Protein AF-A0A0F6W4A5-F1 (afdb_monomer)

Mean predicted aligned error: 11.89 Å

Organism: NCBI:txid927083

Secondary structure (DSSP, 8-state):
--------------------HHHHHHHHHHHHHHHHHHHHHHHHHHH--SHHHHHHHHHHHHHHHHHHHHHHHHHT-HHHHHHHHHHHHHHHHHTTSPP-PPPP-

Radius of gyration: 24.61 Å; Cα contacts (8 Å, |Δi|>4): 75; chains: 1; bounding box: 34×20×104 Å

Nearest PDB structures (foldseek):
  8xyv-assembly1_A  TM=6.097E-01  e=1.160E+00  synthetic construct
  3agt-assembly1_A  TM=4.905E-01  e=4.460E+00  Nitratidesulfovibrio vulgaris
  2luh-assembly1_A  TM=6.678E-01  e=9.548E+00  Saccharomyces cerevisiae S288C

Solvent-accessible surface area (backbone atoms only — not comparable to full-atom values): 6152 Å² total; per-residue (Å²): 139,84,88,85,81,83,88,83,81,82,89,80,80,86,77,90,67,84,76,68,62,66,64,53,52,54,49,51,51,52,42,52,52,26,52,49,47,28,51,50,22,48,52,50,24,75,69,41,86,51,55,69,57,26,49,54,22,38,50,47,24,38,53,28,29,53,54,31,39,49,53,15,60,75,65,69,37,69,67,42,42,56,50,25,56,55,38,48,52,52,33,52,57,50,73,69,50,81,73,77,73,76,75,86,128

Structure (mmCIF, N/CA/C/O backbone):
data_AF-A0A0F6W4A5-F1
#
_entry.id   AF-A0A0F6W4A5-F1
#
loop_
_atom_site.group_PDB
_atom_site.id
_atom_site.type_symbol
_atom_site.label_atom_id
_atom_site.label_alt_id
_atom_site.label_comp_id
_atom_site.label_asym_id
_atom_site.label_entity_id
_atom_site.label_seq_id
_atom_site.pdbx_PDB_ins_code
_atom_site.Cartn_x
_atom_site.Cartn_y
_atom_site.Cartn_z
_atom_site.occupancy
_atom_site.B_iso_or_equiv
_atom_site.auth_seq_id
_atom_site.auth_comp_id
_atom_site.auth_asym_id
_atom_site.auth_atom_id
_atom_site.pdbx_PDB_model_num
ATOM 1 N N . MET A 1 1 ? -6.688 0.341 70.791 1.00 38.00 1 MET A N 1
ATOM 2 C CA . MET A 1 1 ? -7.041 1.760 70.593 1.00 38.00 1 MET A CA 1
ATOM 3 C C . MET A 1 1 ? -6.661 2.131 69.164 1.00 38.00 1 MET A C 1
ATOM 5 O O . MET A 1 1 ? -5.639 2.752 68.933 1.00 38.00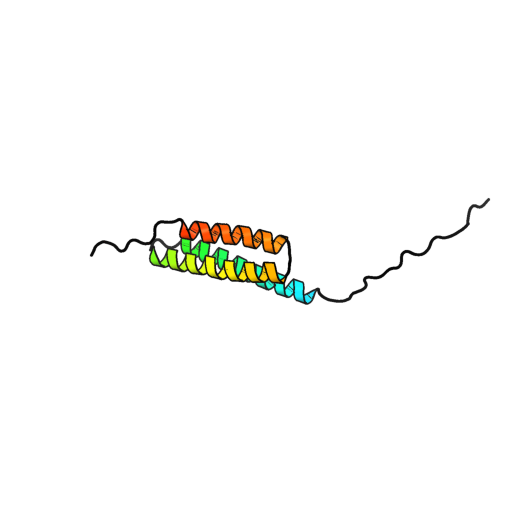 1 MET A O 1
ATOM 9 N N . ASP A 1 2 ? -7.223 1.457 68.166 1.00 39.31 2 ASP A N 1
ATOM 10 C CA . ASP A 1 2 ? -8.566 1.669 67.598 1.00 39.31 2 ASP A CA 1
ATOM 11 C C . ASP A 1 2 ? -8.639 2.949 66.764 1.00 39.31 2 ASP A C 1
ATOM 13 O O . ASP A 1 2 ? -8.821 4.051 67.267 1.00 39.31 2 ASP A O 1
ATOM 17 N N . SER A 1 3 ? -8.518 2.770 65.452 1.00 42.12 3 SER A N 1
ATOM 18 C CA . SER A 1 3 ? -9.068 3.676 64.446 1.00 42.12 3 SER A CA 1
ATOM 19 C C . SER A 1 3 ? -9.522 2.829 63.261 1.00 42.12 3 SER A C 1
ATOM 21 O O . SER A 1 3 ? -8.851 2.705 62.243 1.00 42.12 3 SER A O 1
ATOM 23 N N . ARG A 1 4 ? -10.662 2.162 63.451 1.00 58.38 4 ARG A N 1
ATOM 24 C CA . ARG A 1 4 ? -11.530 1.680 62.376 1.00 58.38 4 ARG A CA 1
ATOM 25 C C . ARG A 1 4 ? -12.674 2.674 62.273 1.00 58.38 4 ARG A C 1
ATOM 27 O O . ARG A 1 4 ? -13.459 2.685 63.206 1.00 58.38 4 ARG A O 1
ATOM 34 N N . VAL A 1 5 ? -12.805 3.430 61.183 1.00 46.28 5 VAL A N 1
ATOM 35 C CA . VAL A 1 5 ? -14.095 3.978 60.717 1.00 46.28 5 VAL A CA 1
ATOM 36 C C . VAL A 1 5 ? -13.993 4.322 59.221 1.00 46.28 5 VAL A C 1
ATOM 38 O O . VAL A 1 5 ? -13.225 5.191 58.833 1.00 46.28 5 VAL A O 1
ATOM 41 N N . LEU A 1 6 ? -14.818 3.601 58.452 1.00 44.62 6 LEU A N 1
ATOM 42 C CA . LEU A 1 6 ? -15.552 3.946 57.223 1.00 44.62 6 LEU A CA 1
ATOM 43 C C . LEU A 1 6 ? -14.784 4.466 55.991 1.00 44.62 6 LEU A C 1
ATOM 45 O O . LEU A 1 6 ? -14.244 5.560 55.974 1.00 44.62 6 LEU A O 1
ATOM 49 N N . THR A 1 7 ? -14.716 3.673 54.920 1.00 50.41 7 THR A N 1
ATOM 50 C CA . THR A 1 7 ? -15.749 3.566 53.859 1.00 50.41 7 THR A CA 1
ATOM 51 C C . THR A 1 7 ? -15.717 4.741 52.886 1.00 50.41 7 THR A C 1
ATOM 53 O O . THR A 1 7 ? -16.291 5.791 53.145 1.00 50.41 7 THR A O 1
ATOM 56 N N . LEU A 1 8 ? -15.184 4.476 51.693 1.00 49.12 8 LEU A N 1
ATOM 57 C CA . LEU A 1 8 ? -15.792 4.938 50.448 1.00 49.12 8 LEU A CA 1
ATOM 58 C C . LEU A 1 8 ? -15.597 3.852 49.386 1.00 49.12 8 LEU A C 1
ATOM 60 O O . LEU A 1 8 ? -14.623 3.806 48.643 1.00 49.12 8 LEU A O 1
ATOM 64 N N . CYS A 1 9 ? -16.554 2.922 49.396 1.00 43.78 9 CYS A N 1
ATOM 65 C CA . CYS A 1 9 ? -16.995 2.233 48.193 1.00 43.78 9 CYS A CA 1
ATOM 66 C C . CYS A 1 9 ? -17.487 3.261 47.159 1.00 43.78 9 CYS A C 1
ATOM 68 O O . CYS A 1 9 ? -17.952 4.333 47.536 1.00 43.78 9 CYS A O 1
ATOM 70 N N . PHE A 1 10 ? -17.500 2.830 45.896 1.00 44.31 10 PHE A N 1
ATOM 71 C CA . PHE A 1 10 ? -18.097 3.472 44.718 1.00 44.31 10 PHE A CA 1
ATOM 72 C C . PHE A 1 10 ? -17.260 4.5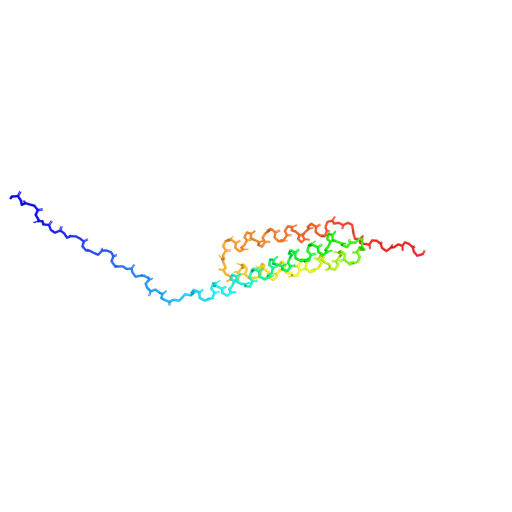33 43.991 1.00 44.31 10 PHE A C 1
ATOM 74 O O . PHE A 1 10 ? -17.483 5.728 44.119 1.00 44.31 10 PHE A O 1
ATOM 81 N N . VAL A 1 11 ? -16.458 4.050 43.038 1.00 51.47 11 VAL A N 1
ATOM 82 C CA . VAL A 1 11 ? -16.787 4.312 41.626 1.00 51.47 11 VAL A CA 1
ATOM 83 C C . VAL A 1 11 ? -16.866 2.966 40.901 1.00 51.47 11 VAL A C 1
ATOM 85 O O . VAL A 1 11 ? -15.911 2.484 40.304 1.00 51.47 11 VAL A O 1
ATOM 88 N N . VAL A 1 12 ? -18.028 2.323 41.018 1.00 54.19 12 VAL A N 1
ATOM 89 C CA . VAL A 1 12 ? -18.549 1.455 39.959 1.00 54.19 12 VAL A CA 1
ATOM 90 C C . VAL A 1 12 ? -19.227 2.395 38.976 1.00 54.19 12 VAL A C 1
ATOM 92 O O . VAL A 1 12 ? -20.173 3.060 39.379 1.00 54.19 12 VAL A O 1
ATOM 95 N N . LEU A 1 13 ? -18.735 2.449 37.740 1.00 48.34 13 LEU A N 1
ATOM 96 C CA . LEU A 1 13 ? -19.459 2.800 36.511 1.00 48.34 13 LEU A CA 1
ATOM 97 C C . LEU A 1 13 ? -18.569 2.293 35.360 1.00 48.34 13 LEU A C 1
ATOM 99 O O . LEU A 1 13 ? -17.583 2.912 34.989 1.00 48.34 13 LEU A O 1
ATOM 103 N N . CYS A 1 14 ? -18.702 1.011 35.029 1.00 50.75 14 CYS A N 1
ATOM 104 C CA . CYS A 1 14 ? -19.482 0.565 33.871 1.00 50.75 14 CYS A CA 1
ATOM 105 C C . CYS A 1 14 ? -18.764 0.798 32.536 1.00 50.75 14 CYS A C 1
ATOM 107 O O . CYS A 1 14 ? -19.038 1.764 31.838 1.00 50.75 14 CYS A O 1
ATOM 109 N N . ALA A 1 15 ? -17.937 -0.177 32.153 1.00 49.00 15 ALA A N 1
ATOM 110 C CA . ALA A 1 15 ? -17.828 -0.612 30.762 1.00 49.00 15 ALA A CA 1
ATOM 111 C C . ALA A 1 15 ? -17.386 -2.087 30.704 1.00 49.00 15 ALA A C 1
ATOM 113 O O . ALA A 1 15 ? -16.401 -2.442 30.068 1.00 49.00 15 ALA A O 1
ATOM 114 N N . CYS A 1 16 ? -18.145 -2.979 31.350 1.00 55.00 16 CYS A N 1
ATOM 115 C CA . CYS A 1 16 ? -18.261 -4.350 30.850 1.00 55.00 16 CYS A CA 1
ATOM 116 C C . CYS A 1 16 ? -19.137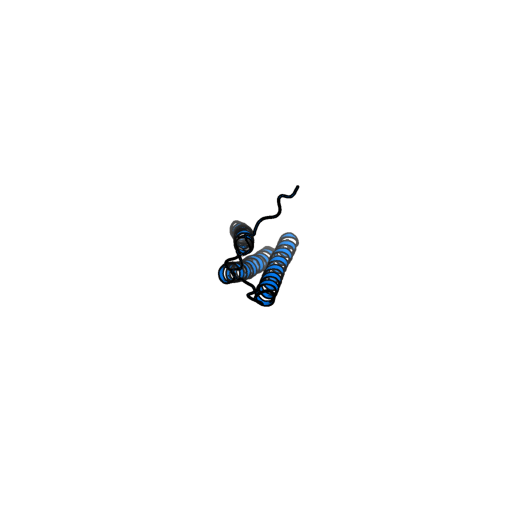 -4.310 29.587 1.00 55.00 16 CYS A C 1
ATOM 118 O O . CYS A 1 16 ? -20.288 -4.733 29.607 1.00 55.00 16 CYS A O 1
ATOM 120 N N . GLY A 1 17 ? -18.609 -3.722 28.513 1.00 50.22 17 GLY A N 1
ATOM 121 C CA . GLY A 1 17 ? -19.118 -3.882 27.157 1.00 50.22 17 GLY A CA 1
ATOM 122 C C . GLY A 1 17 ? -18.354 -5.034 26.524 1.00 50.22 17 GLY A C 1
ATOM 123 O O . GLY A 1 17 ? -17.302 -4.830 25.929 1.00 50.22 17 GLY A O 1
ATOM 124 N N . GLY A 1 18 ? -18.819 -6.261 26.754 1.00 54.38 18 GLY A N 1
ATOM 125 C CA . GLY A 1 18 ? -18.293 -7.425 26.054 1.00 54.38 18 GLY A CA 1
ATOM 126 C C . GLY A 1 18 ? -18.533 -7.288 24.548 1.00 54.38 18 GLY A C 1
ATOM 127 O O . GLY A 1 18 ? -19.675 -7.101 24.143 1.00 54.38 18 GLY A O 1
ATOM 128 N N . ALA A 1 19 ? -17.437 -7.446 23.792 1.00 58.00 19 ALA A N 1
ATOM 129 C CA . ALA A 1 19 ? -17.248 -7.418 22.331 1.00 58.00 19 ALA A CA 1
ATOM 130 C C . ALA A 1 19 ? -17.218 -6.020 21.666 1.00 58.00 19 ALA A C 1
ATOM 132 O O . ALA A 1 19 ? -18.228 -5.320 21.641 1.00 58.00 19 ALA A O 1
ATOM 133 N N . PRO A 1 20 ? -16.027 -5.633 21.143 1.00 51.41 20 PRO A N 1
ATOM 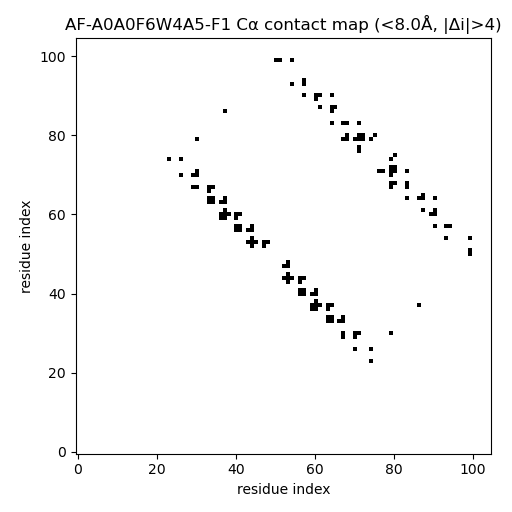134 C CA . PRO A 1 20 ? -15.774 -5.783 19.700 1.00 51.41 20 PRO A CA 1
ATOM 135 C C . PRO A 1 20 ? -14.369 -6.342 19.362 1.00 51.41 20 PRO A C 1
ATOM 137 O O . PRO A 1 20 ? -13.729 -5.893 18.418 1.00 51.41 20 PRO A O 1
ATOM 140 N N . HIS A 1 21 ? -13.831 -7.293 20.140 1.00 54.38 21 HIS A N 1
ATOM 141 C CA . HIS A 1 21 ? -12.448 -7.758 19.911 1.00 54.38 21 HIS A CA 1
ATOM 142 C C . HIS A 1 21 ? -12.262 -8.415 18.530 1.00 54.38 21 HIS A C 1
ATOM 144 O O . HIS A 1 21 ? -11.305 -8.106 17.836 1.00 54.38 21 HIS A O 1
ATOM 150 N N . ARG A 1 22 ? -13.238 -9.222 18.081 1.00 58.91 22 ARG A N 1
ATOM 151 C CA . ARG A 1 22 ? -13.172 -9.902 16.776 1.00 58.91 22 ARG A CA 1
ATOM 152 C C . ARG A 1 22 ? -13.099 -8.950 15.584 1.00 58.91 22 ARG A C 1
ATOM 154 O O . ARG A 1 22 ? -12.342 -9.221 14.667 1.00 58.91 22 ARG A O 1
ATOM 161 N N . ASP A 1 23 ? -13.854 -7.854 15.601 1.00 61.31 23 ASP A N 1
ATOM 162 C CA . ASP A 1 23 ? -13.917 -6.945 14.449 1.00 61.31 23 ASP A CA 1
ATOM 163 C C . ASP A 1 23 ? -12.606 -6.155 14.285 1.00 61.31 23 ASP A C 1
ATOM 165 O O . ASP A 1 23 ? -12.158 -5.891 13.166 1.00 61.31 23 ASP A O 1
ATOM 169 N N . LEU A 1 24 ? -11.947 -5.829 15.404 1.00 66.44 24 LEU A N 1
ATOM 170 C CA . LEU A 1 24 ? -10.615 -5.224 15.401 1.00 66.44 24 LEU A CA 1
ATOM 171 C C . LEU A 1 24 ? -9.535 -6.237 14.996 1.00 66.44 24 LEU A C 1
ATOM 173 O O . LEU A 1 24 ? -8.653 -5.886 14.216 1.00 66.44 24 LEU A O 1
ATOM 177 N N . ASP A 1 25 ? -9.634 -7.489 15.455 1.00 77.50 25 ASP A N 1
ATOM 178 C CA . ASP A 1 25 ? -8.722 -8.572 15.063 1.00 77.50 25 ASP A CA 1
ATOM 179 C C . ASP A 1 25 ? -8.817 -8.866 13.553 1.00 77.50 25 ASP A C 1
ATOM 181 O O . ASP A 1 25 ? -7.795 -8.993 12.872 1.00 77.50 25 ASP A O 1
ATOM 185 N N . ASP A 1 26 ? -10.037 -8.902 13.008 1.00 87.94 26 ASP A N 1
ATOM 186 C CA . ASP A 1 26 ? -10.296 -9.111 11.581 1.00 87.94 26 ASP A CA 1
ATOM 187 C C . ASP A 1 26 ? -9.781 -7.922 10.747 1.00 87.94 26 ASP A C 1
ATOM 189 O O . ASP A 1 26 ? -9.186 -8.111 9.682 1.00 87.94 26 ASP A O 1
ATOM 193 N N . THR A 1 27 ? -9.941 -6.688 11.236 1.00 89.25 27 THR A N 1
ATOM 194 C CA . THR A 1 27 ? -9.425 -5.491 10.551 1.00 89.25 27 THR A CA 1
ATOM 195 C C . THR A 1 27 ? -7.903 -5.430 10.575 1.00 89.25 27 THR A C 1
ATOM 197 O O . THR A 1 27 ? -7.282 -5.167 9.544 1.00 89.25 27 THR A O 1
ATOM 200 N N . PHE A 1 28 ? -7.284 -5.745 11.713 1.00 90.94 28 PHE A N 1
ATOM 201 C CA . PHE A 1 28 ? -5.833 -5.847 11.823 1.00 90.94 28 PHE A CA 1
ATOM 202 C C . PHE A 1 28 ? -5.283 -6.903 10.860 1.00 90.94 28 PHE A C 1
ATOM 204 O O . PHE A 1 28 ? -4.345 -6.627 10.115 1.00 90.94 28 PHE A O 1
ATOM 211 N N . ALA A 1 29 ? -5.901 -8.086 10.800 1.00 94.44 29 ALA A N 1
ATOM 212 C CA . ALA A 1 29 ? -5.504 -9.131 9.861 1.00 94.44 29 ALA A CA 1
ATOM 213 C C . ALA A 1 29 ? -5.593 -8.660 8.399 1.00 94.44 29 ALA A C 1
ATOM 215 O O . ALA A 1 29 ? -4.665 -8.897 7.625 1.00 94.44 29 ALA A O 1
ATOM 216 N N . ARG A 1 30 ? -6.664 -7.946 8.023 1.00 96.44 30 ARG A N 1
ATOM 217 C CA . ARG A 1 30 ? -6.813 -7.358 6.679 1.00 96.44 30 ARG A CA 1
ATOM 218 C C . ARG A 1 30 ? -5.726 -6.318 6.388 1.00 96.44 30 ARG A C 1
ATOM 220 O O . ARG A 1 30 ? -5.136 -6.365 5.313 1.00 96.44 30 ARG A O 1
ATOM 227 N N . ILE A 1 31 ? -5.401 -5.443 7.343 1.00 95.19 31 ILE A N 1
ATOM 228 C CA . ILE A 1 31 ? -4.302 -4.472 7.206 1.00 95.19 31 ILE A CA 1
ATOM 229 C C . ILE A 1 31 ? -2.976 -5.198 6.962 1.00 95.19 31 ILE A C 1
ATOM 231 O O . ILE A 1 31 ? -2.263 -4.858 6.022 1.00 95.19 31 ILE A O 1
ATOM 235 N N . GLN A 1 32 ? -2.666 -6.232 7.749 1.00 95.88 32 GLN A N 1
ATOM 236 C CA . GLN A 1 32 ? -1.426 -6.997 7.590 1.00 95.88 32 GLN A CA 1
ATOM 237 C C . GLN A 1 32 ? -1.328 -7.687 6.220 1.00 95.88 32 GLN A C 1
ATOM 239 O O . GLN A 1 32 ? -0.230 -7.805 5.676 1.00 95.88 32 GLN A O 1
ATOM 244 N N . VAL A 1 33 ? -2.451 -8.143 5.654 1.00 98.00 33 VAL A N 1
ATOM 245 C CA . VAL A 1 33 ? -2.486 -8.712 4.297 1.00 98.00 33 VAL A CA 1
ATOM 246 C C . VAL A 1 33 ? -2.118 -7.656 3.259 1.00 98.00 33 VAL A C 1
ATOM 248 O O . VAL A 1 33 ? -1.274 -7.923 2.404 1.00 98.00 33 VAL A O 1
ATOM 251 N N . GLU A 1 34 ? -2.693 -6.457 3.343 1.00 98.06 34 GLU A N 1
ATOM 252 C CA . GLU A 1 34 ? -2.369 -5.382 2.399 1.00 98.06 34 GLU A CA 1
ATOM 253 C C . GLU A 1 34 ? -0.927 -4.880 2.568 1.00 98.06 34 GLU A C 1
ATOM 255 O O . GLU A 1 34 ? -0.231 -4.671 1.576 1.00 98.06 34 GLU A O 1
ATOM 260 N N . GLU A 1 35 ? -0.410 -4.795 3.797 1.00 97.88 35 GLU A N 1
ATOM 261 C CA . GLU A 1 35 ? 1.009 -4.496 4.047 1.00 97.88 35 GLU A CA 1
ATOM 262 C C . GLU A 1 35 ? 1.939 -5.545 3.420 1.00 97.88 35 GLU A C 1
ATOM 264 O O . GLU A 1 35 ? 2.944 -5.195 2.797 1.00 97.88 35 GLU A O 1
ATOM 269 N N . ALA A 1 36 ? 1.598 -6.831 3.539 1.00 97.75 36 ALA A N 1
ATOM 270 C CA . ALA A 1 36 ? 2.367 -7.909 2.927 1.00 97.75 36 ALA A CA 1
ATOM 271 C C . ALA A 1 36 ? 2.325 -7.846 1.393 1.00 97.75 36 ALA A C 1
ATOM 273 O O . ALA A 1 36 ? 3.346 -8.084 0.746 1.00 97.75 36 ALA A O 1
ATOM 274 N N . ARG A 1 37 ? 1.175 -7.493 0.804 1.00 98.06 37 ARG A N 1
ATOM 275 C CA . ARG A 1 37 ? 1.039 -7.285 -0.647 1.00 98.06 37 ARG A CA 1
ATOM 276 C C . ARG A 1 37 ? 1.905 -6.126 -1.131 1.00 98.06 37 ARG A C 1
ATOM 278 O O . ARG A 1 37 ? 2.620 -6.295 -2.114 1.00 98.06 37 ARG A O 1
ATOM 285 N N . ILE A 1 38 ? 1.901 -4.998 -0.417 1.00 97.75 38 ILE A N 1
ATOM 286 C CA . ILE A 1 38 ? 2.763 -3.845 -0.721 1.00 97.75 38 ILE A CA 1
ATOM 287 C C . ILE A 1 38 ? 4.238 -4.257 -0.699 1.00 97.75 38 ILE A C 1
ATOM 289 O O . ILE A 1 38 ? 4.987 -3.912 -1.613 1.00 97.75 38 ILE A O 1
ATOM 293 N N . GLU A 1 39 ? 4.671 -4.991 0.327 1.00 97.81 39 GLU A N 1
ATOM 294 C CA . GLU A 1 39 ? 6.073 -5.398 0.452 1.00 97.81 39 GLU A CA 1
ATOM 295 C C . GLU A 1 39 ? 6.483 -6.415 -0.619 1.00 97.81 39 GLU A C 1
ATOM 297 O O . GLU A 1 39 ? 7.570 -6.313 -1.194 1.00 97.81 39 GLU A O 1
ATOM 302 N N . HIS A 1 40 ? 5.600 -7.361 -0.940 1.00 97.31 40 HIS A N 1
ATOM 303 C CA . HIS A 1 40 ? 5.822 -8.317 -2.019 1.00 97.31 40 HIS A CA 1
ATOM 304 C C . HIS A 1 40 ? 5.960 -7.613 -3.372 1.00 97.31 40 HIS A C 1
ATOM 306 O O . HIS A 1 40 ? 6.932 -7.849 -4.089 1.00 97.31 40 HIS A O 1
ATOM 312 N N . ALA A 1 41 ? 5.030 -6.714 -3.702 1.00 96.25 41 ALA A N 1
ATOM 313 C CA . ALA A 1 41 ? 5.062 -5.958 -4.949 1.00 96.25 41 ALA A CA 1
ATOM 314 C C . ALA A 1 41 ? 6.303 -5.056 -5.031 1.00 96.25 41 ALA A C 1
ATOM 316 O O . ALA A 1 41 ? 6.955 -4.981 -6.068 1.00 96.25 41 ALA A O 1
ATOM 317 N N . ALA A 1 42 ? 6.716 -4.440 -3.923 1.00 95.12 42 ALA A N 1
ATOM 318 C CA . ALA A 1 42 ? 7.950 -3.666 -3.895 1.00 95.12 42 ALA A CA 1
ATOM 319 C C . ALA A 1 42 ? 9.208 -4.521 -4.082 1.00 95.12 42 ALA A C 1
ATOM 321 O O . ALA A 1 42 ? 10.106 -4.123 -4.819 1.00 95.12 42 ALA A O 1
ATOM 322 N N . THR A 1 43 ? 9.248 -5.714 -3.491 1.00 96.06 43 THR A N 1
ATOM 323 C CA . THR A 1 43 ? 10.332 -6.674 -3.737 1.00 96.06 43 THR A CA 1
ATOM 324 C C . THR A 1 43 ? 10.366 -7.094 -5.208 1.00 96.06 43 THR A C 1
ATOM 326 O O . THR A 1 43 ? 11.437 -7.141 -5.809 1.00 96.06 43 THR A O 1
ATOM 329 N N . ALA A 1 44 ? 9.203 -7.367 -5.809 1.00 93.50 44 ALA A N 1
ATOM 330 C CA . ALA A 1 44 ? 9.097 -7.712 -7.223 1.00 93.50 44 ALA A CA 1
ATOM 331 C C . ALA A 1 44 ? 9.579 -6.563 -8.120 1.00 93.50 44 ALA A C 1
ATOM 333 O O . ALA A 1 44 ? 10.391 -6.781 -9.016 1.00 93.50 44 ALA A O 1
ATOM 334 N N . ARG A 1 45 ? 9.155 -5.326 -7.835 1.00 91.69 45 ARG A N 1
ATOM 335 C CA . ARG A 1 45 ? 9.619 -4.120 -8.532 1.00 91.69 45 ARG A CA 1
ATOM 336 C C . ARG A 1 45 ? 11.139 -4.009 -8.510 1.00 91.69 45 ARG A C 1
ATOM 338 O O . ARG A 1 45 ? 11.735 -3.776 -9.554 1.00 91.69 45 ARG A O 1
ATOM 345 N N . ASP A 1 46 ? 11.753 -4.175 -7.344 1.00 91.62 46 ASP A N 1
ATOM 346 C CA . ASP A 1 46 ? 13.203 -4.040 -7.194 1.00 91.62 46 ASP A CA 1
ATOM 347 C C . ASP A 1 46 ? 13.969 -5.202 -7.862 1.00 91.62 46 ASP A C 1
ATOM 349 O O . ASP A 1 46 ? 15.134 -5.048 -8.224 1.00 91.62 46 ASP A O 1
ATOM 353 N N . ALA A 1 47 ? 13.317 -6.354 -8.061 1.00 93.06 47 ALA A N 1
ATOM 354 C CA . ALA A 1 47 ? 13.878 -7.513 -8.756 1.00 93.06 47 ALA A CA 1
ATOM 355 C C . ALA A 1 47 ? 13.754 -7.443 -10.290 1.00 93.06 47 ALA A C 1
ATOM 357 O O . ALA A 1 47 ? 14.490 -8.137 -10.994 1.00 93.06 47 ALA A O 1
ATOM 358 N N . HIS A 1 48 ? 12.822 -6.652 -10.822 1.00 90.44 48 HIS A N 1
ATOM 359 C CA . HIS A 1 48 ? 12.588 -6.553 -12.259 1.00 90.44 48 HIS A CA 1
ATOM 360 C C . HIS A 1 48 ? 13.478 -5.492 -12.915 1.00 90.44 48 HIS A C 1
ATOM 362 O O . HIS A 1 48 ? 13.463 -4.326 -12.538 1.00 90.44 48 HIS A O 1
ATOM 368 N N . GLU A 1 49 ? 14.206 -5.878 -13.965 1.00 86.19 49 GLU A N 1
ATOM 369 C CA . GLU A 1 49 ? 14.971 -4.939 -14.803 1.00 86.19 49 GLU A CA 1
ATOM 370 C C . GLU A 1 49 ? 14.087 -4.280 -15.876 1.00 86.19 49 GLU A C 1
ATOM 372 O O . GLU A 1 49 ? 14.295 -3.127 -16.255 1.00 86.19 49 GLU A O 1
ATOM 377 N N . GLU A 1 50 ? 13.070 -5.005 -16.347 1.00 88.50 50 GLU A N 1
ATOM 378 C CA . GLU A 1 50 ? 12.153 -4.553 -17.391 1.00 88.50 50 GLU A CA 1
ATOM 379 C C . GLU A 1 50 ? 11.175 -3.501 -16.865 1.00 88.50 50 GLU A C 1
ATOM 381 O O . GLU A 1 50 ? 10.441 -3.725 -15.899 1.00 88.50 50 GLU A O 1
ATOM 386 N N . CYS A 1 51 ? 11.111 -2.358 -17.551 1.00 87.44 51 CYS A N 1
ATOM 387 C CA . CYS A 1 51 ? 10.310 -1.221 -17.106 1.00 87.44 51 CYS A CA 1
ATOM 388 C C . CYS A 1 51 ? 8.814 -1.552 -16.979 1.00 87.44 51 CYS A C 1
ATOM 390 O O . CYS A 1 51 ? 8.192 -1.180 -15.990 1.00 87.44 51 CYS A O 1
ATOM 392 N N . VAL A 1 52 ? 8.247 -2.313 -17.923 1.00 88.38 52 VAL A N 1
ATOM 393 C CA . VAL A 1 52 ? 6.829 -2.719 -17.886 1.00 88.38 52 VAL A CA 1
ATOM 394 C C . VAL A 1 52 ? 6.516 -3.544 -16.636 1.00 88.38 52 VAL A C 1
ATOM 396 O O . VAL A 1 52 ? 5.487 -3.336 -15.999 1.00 88.38 52 VAL A O 1
ATOM 399 N N . MET A 1 53 ? 7.425 -4.436 -16.240 1.00 88.94 53 MET A N 1
ATOM 400 C CA . MET A 1 53 ? 7.258 -5.259 -15.041 1.00 88.94 53 MET A CA 1
ATOM 401 C C . MET A 1 53 ? 7.389 -4.424 -13.763 1.00 88.94 53 MET A C 1
ATOM 403 O O . MET A 1 53 ? 6.616 -4.608 -12.824 1.00 88.94 53 MET A O 1
ATOM 407 N N . ARG A 1 54 ? 8.314 -3.454 -13.737 1.00 91.06 54 ARG A N 1
ATOM 408 C CA . ARG A 1 54 ? 8.427 -2.483 -12.636 1.00 91.06 54 ARG A CA 1
ATOM 409 C C . ARG A 1 54 ? 7.180 -1.610 -12.508 1.00 91.06 54 ARG A C 1
ATOM 411 O O . ARG A 1 54 ? 6.742 -1.358 -11.390 1.00 91.06 54 ARG A O 1
ATOM 418 N N . ALA A 1 55 ? 6.617 -1.169 -13.633 1.00 90.38 55 ALA A N 1
ATOM 419 C CA . ALA A 1 55 ? 5.385 -0.389 -13.673 1.00 90.38 55 ALA A CA 1
ATOM 420 C C . ALA A 1 55 ? 4.192 -1.208 -13.160 1.00 90.38 55 ALA A C 1
ATOM 422 O O . ALA A 1 55 ? 3.491 -0.744 -12.269 1.00 90.38 55 ALA A O 1
ATOM 423 N N . GLY A 1 56 ? 4.033 -2.457 -13.611 1.00 92.00 56 GLY A N 1
ATOM 424 C CA . GLY A 1 56 ? 2.987 -3.348 -13.099 1.00 92.00 56 GLY A CA 1
ATOM 425 C C . GLY A 1 56 ? 3.110 -3.609 -11.593 1.00 92.00 56 GLY A C 1
ATOM 426 O O . GLY A 1 56 ? 2.124 -3.552 -10.867 1.00 92.00 56 GLY A O 1
ATOM 427 N N . ALA A 1 57 ? 4.330 -3.798 -11.086 1.00 94.50 57 ALA A N 1
ATOM 428 C CA . ALA A 1 57 ? 4.562 -3.911 -9.647 1.00 94.50 57 ALA A CA 1
ATOM 429 C C . ALA A 1 57 ? 4.248 -2.602 -8.889 1.00 94.50 57 ALA A C 1
ATOM 431 O O . ALA A 1 57 ? 3.795 -2.636 -7.747 1.00 94.50 57 ALA A O 1
ATOM 432 N N . CYS A 1 58 ? 4.449 -1.438 -9.513 1.00 94.25 58 CYS A N 1
ATOM 433 C CA . CYS A 1 58 ? 4.021 -0.154 -8.958 1.00 94.25 58 CYS A CA 1
ATOM 434 C C . CYS A 1 58 ? 2.496 -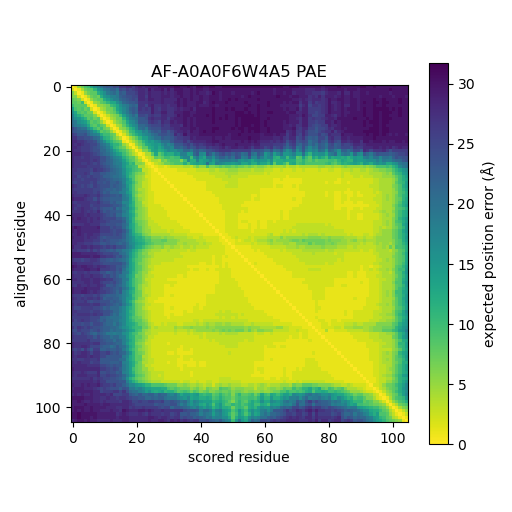0.007 -8.900 1.00 94.25 58 CYS A C 1
ATOM 436 O O . CYS A 1 58 ? 1.988 0.498 -7.896 1.00 94.25 58 CYS A O 1
ATOM 438 N N . ASP A 1 59 ? 1.775 -0.481 -9.916 1.00 95.12 59 ASP A N 1
ATOM 439 C CA . ASP A 1 59 ? 0.311 -0.521 -9.898 1.00 95.12 59 ASP A CA 1
ATOM 440 C C . ASP A 1 59 ? -0.180 -1.386 -8.726 1.00 95.12 59 ASP A C 1
ATOM 442 O O . ASP A 1 59 ? -1.002 -0.938 -7.927 1.00 95.12 59 ASP A O 1
ATOM 446 N N . GLU A 1 60 ? 0.420 -2.564 -8.519 1.00 96.06 60 GLU A N 1
ATOM 447 C CA . GLU A 1 60 ? 0.100 -3.434 -7.379 1.00 96.06 60 GLU A CA 1
ATOM 448 C C . GLU A 1 60 ? 0.363 -2.768 -6.015 1.00 96.06 60 GLU A C 1
ATOM 450 O O . GLU A 1 60 ? -0.444 -2.911 -5.090 1.00 96.06 60 GLU A O 1
ATOM 455 N N . ILE A 1 61 ? 1.462 -2.011 -5.874 1.00 96.94 61 ILE A N 1
ATOM 456 C CA . ILE A 1 61 ? 1.753 -1.228 -4.659 1.00 96.94 61 ILE A CA 1
ATOM 457 C C . ILE A 1 61 ? 0.645 -0.201 -4.410 1.00 96.94 61 ILE A C 1
ATOM 459 O O . ILE A 1 61 ? 0.181 -0.061 -3.275 1.00 96.94 61 ILE A O 1
ATOM 463 N N . CYS A 1 62 ? 0.234 0.539 -5.440 1.00 97.06 62 CYS A N 1
ATOM 464 C CA . CYS A 1 62 ? -0.771 1.592 -5.325 1.00 97.06 62 CYS A CA 1
ATOM 465 C C . CYS A 1 62 ? -2.183 1.040 -5.063 1.00 97.06 62 CYS A C 1
ATOM 467 O O . CYS A 1 62 ? -2.923 1.614 -4.254 1.00 97.06 62 CYS A O 1
ATOM 469 N N . ASP A 1 63 ? -2.532 -0.100 -5.654 1.00 97.94 63 ASP A N 1
ATOM 470 C CA . ASP A 1 63 ? -3.801 -0.790 -5.411 1.00 97.94 63 ASP A CA 1
ATOM 471 C C . ASP A 1 63 ? -3.897 -1.300 -3.967 1.00 97.94 63 ASP A C 1
ATOM 473 O O . ASP A 1 63 ? -4.866 -1.007 -3.261 1.00 97.94 63 ASP A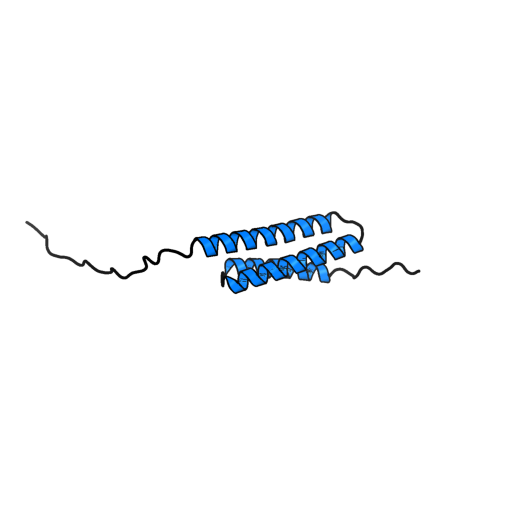 O 1
ATOM 477 N N . ALA A 1 64 ? -2.867 -2.002 -3.482 1.00 97.94 64 ALA A N 1
ATOM 478 C CA . ALA A 1 64 ? -2.823 -2.489 -2.101 1.00 97.94 64 ALA A CA 1
ATOM 479 C C . ALA A 1 64 ? -2.776 -1.333 -1.083 1.00 97.94 64 ALA A C 1
ATOM 481 O O . ALA A 1 64 ? -3.421 -1.381 -0.036 1.00 97.94 64 ALA A O 1
ATOM 482 N N . THR A 1 65 ? -2.083 -0.239 -1.418 1.00 98.38 65 THR A N 1
ATOM 483 C CA . THR A 1 65 ? -2.100 1.002 -0.625 1.00 98.38 65 THR A CA 1
ATOM 484 C C . THR A 1 65 ? -3.510 1.571 -0.505 1.00 98.38 65 THR A C 1
ATOM 486 O O . THR A 1 65 ? -3.935 1.935 0.591 1.00 98.38 65 THR A O 1
ATOM 489 N N . SER A 1 66 ? -4.256 1.626 -1.610 1.00 98.38 66 SER A N 1
ATOM 490 C CA . SER A 1 66 ? -5.625 2.150 -1.618 1.00 98.38 66 SER A CA 1
ATOM 491 C C . SER A 1 66 ? -6.544 1.329 -0.711 1.00 98.38 66 SER A C 1
ATOM 493 O O . SER A 1 66 ? -7.271 1.908 0.100 1.00 98.38 66 SER A O 1
ATOM 495 N N . ALA A 1 67 ? -6.445 -0.003 -0.778 1.00 98.06 67 ALA A N 1
ATOM 496 C CA . ALA A 1 67 ? -7.189 -0.918 0.087 1.00 98.06 67 ALA A CA 1
ATOM 497 C C . ALA A 1 67 ? -6.802 -0.771 1.571 1.00 98.06 67 ALA A C 1
ATOM 499 O O . ALA A 1 67 ? -7.672 -0.703 2.440 1.00 98.06 67 ALA A O 1
ATOM 500 N N . LEU A 1 68 ? -5.506 -0.647 1.877 1.00 98.00 68 LEU A N 1
ATOM 501 C CA . LEU A 1 68 ? -5.026 -0.397 3.239 1.00 98.00 68 LEU A CA 1
ATOM 502 C C . LEU A 1 68 ? -5.580 0.920 3.794 1.00 98.00 68 LEU A C 1
ATOM 504 O O . LEU A 1 68 ? -6.021 0.983 4.941 1.00 98.00 68 LEU A O 1
ATOM 508 N N . CYS A 1 69 ? -5.589 1.977 2.987 1.00 97.81 69 CYS A N 1
ATOM 509 C CA . CYS A 1 69 ? -6.105 3.279 3.388 1.00 97.81 69 CYS A CA 1
ATOM 510 C C . CYS A 1 69 ? -7.628 3.289 3.584 1.00 97.81 69 CYS A C 1
ATOM 512 O O . CYS A 1 69 ? -8.132 4.034 4.423 1.00 97.81 69 CYS A O 1
ATOM 514 N N . GLU A 1 70 ? -8.376 2.478 2.836 1.00 97.69 70 GLU A N 1
ATOM 515 C CA . GLU A 1 70 ? -9.801 2.249 3.087 1.00 97.69 70 GLU A CA 1
ATOM 516 C C . GLU A 1 70 ? -10.016 1.594 4.457 1.00 97.69 70 GLU A C 1
ATOM 518 O O . GLU A 1 70 ? -10.696 2.179 5.298 1.00 97.69 70 GLU A O 1
ATOM 523 N N . LEU A 1 71 ? -9.319 0.489 4.741 1.00 96.06 71 LEU A N 1
ATOM 524 C CA . LEU A 1 71 ? -9.335 -0.192 6.044 1.00 96.06 71 LEU A CA 1
ATOM 525 C C . LEU A 1 71 ? -8.967 0.731 7.214 1.00 96.06 71 LEU A C 1
ATOM 527 O O . LEU A 1 71 ? -9.596 0.710 8.276 1.00 96.06 71 LEU A O 1
ATOM 531 N N . ALA A 1 72 ? -7.935 1.552 7.028 1.00 95.06 72 ALA A N 1
ATOM 532 C CA . ALA A 1 72 ? -7.474 2.498 8.035 1.00 95.06 72 ALA A CA 1
ATOM 533 C C . ALA A 1 72 ? -8.529 3.564 8.363 1.00 95.06 72 ALA A C 1
ATOM 535 O O . ALA A 1 72 ? -8.698 3.932 9.523 1.00 95.06 72 ALA A O 1
ATOM 536 N N . ARG A 1 73 ? -9.262 4.047 7.352 1.00 95.38 73 ARG A N 1
ATOM 537 C CA . ARG A 1 73 ? -10.356 5.008 7.545 1.00 95.38 73 ARG A CA 1
ATOM 538 C C . ARG A 1 73 ? -11.587 4.357 8.166 1.00 95.38 73 ARG A C 1
ATOM 540 O O . ARG A 1 73 ? -12.188 4.966 9.039 1.00 95.38 73 ARG A O 1
ATOM 547 N N . GLU A 1 74 ? -11.936 3.141 7.750 1.00 94.44 74 GLU A N 1
ATOM 548 C CA . GLU A 1 74 ? -13.066 2.381 8.307 1.00 94.44 74 GLU A CA 1
ATOM 549 C C . GLU A 1 74 ? -12.883 2.070 9.796 1.00 94.44 74 GLU A C 1
ATOM 551 O O . GLU A 1 74 ? -13.841 2.125 10.564 1.00 94.44 74 GLU A O 1
ATOM 556 N N . SER A 1 75 ? -11.655 1.747 10.206 1.00 92.00 75 SER A N 1
ATOM 557 C CA . SER A 1 75 ? -11.331 1.435 11.603 1.00 92.00 75 SER A CA 1
ATOM 558 C C . SER A 1 75 ? -11.142 2.660 12.494 1.00 92.00 75 SER A C 1
ATOM 560 O O . SER A 1 75 ? -11.123 2.510 13.715 1.00 92.00 75 SER A O 1
ATOM 562 N N . GLU A 1 76 ? -10.960 3.847 11.904 1.00 89.56 76 GLU A N 1
ATOM 563 C CA . GLU A 1 76 ? -10.554 5.081 12.595 1.00 89.56 76 GLU A CA 1
ATOM 564 C C . GLU A 1 76 ? -9.303 4.900 13.490 1.00 89.56 76 GLU A C 1
ATOM 566 O O . GLU A 1 76 ? -9.056 5.672 14.422 1.00 89.56 76 GLU A O 1
ATOM 571 N N . ASP A 1 77 ? -8.481 3.883 13.203 1.00 88.69 77 ASP A N 1
ATOM 572 C CA . ASP A 1 77 ? -7.292 3.564 13.982 1.00 88.69 77 ASP A CA 1
ATOM 573 C C . ASP A 1 77 ? -6.120 4.457 13.553 1.00 88.69 77 ASP A C 1
ATOM 575 O O . ASP A 1 77 ? -5.685 4.488 12.400 1.00 88.69 77 ASP A O 1
ATOM 579 N N . ARG A 1 78 ? -5.573 5.206 14.513 1.00 93.00 78 ARG A N 1
ATOM 580 C CA . ARG A 1 78 ? -4.477 6.149 14.259 1.00 93.00 78 ARG A CA 1
ATOM 581 C C . ARG A 1 78 ? -3.204 5.460 13.749 1.00 93.00 78 ARG A C 1
ATOM 583 O O . ARG A 1 78 ? -2.473 6.062 12.965 1.00 93.00 78 ARG A O 1
ATOM 590 N N . ASP A 1 79 ? -2.900 4.251 14.212 1.00 93.81 79 ASP A N 1
ATOM 591 C CA . ASP A 1 79 ? -1.752 3.480 13.723 1.00 93.81 79 ASP A CA 1
ATOM 592 C C . ASP A 1 79 ? -1.997 2.987 12.290 1.00 93.81 79 ASP A C 1
ATOM 594 O O . ASP A 1 79 ? -1.115 3.125 11.440 1.00 93.81 79 ASP A O 1
ATOM 598 N N . ALA A 1 80 ? -3.210 2.519 11.984 1.00 93.69 80 ALA A N 1
ATOM 599 C CA . ALA A 1 80 ? -3.626 2.172 10.626 1.00 93.69 80 ALA A CA 1
ATOM 600 C C . ALA A 1 80 ? -3.512 3.368 9.667 1.00 93.69 80 ALA A C 1
ATOM 602 O O . ALA A 1 80 ? -2.985 3.232 8.561 1.00 93.69 80 ALA A O 1
ATOM 603 N N . LEU A 1 81 ? -3.918 4.563 10.100 1.00 97.19 81 LEU A N 1
ATOM 604 C CA . LEU A 1 81 ? -3.765 5.791 9.314 1.00 97.19 81 LEU A CA 1
ATOM 605 C C . LEU A 1 81 ? -2.288 6.141 9.082 1.00 97.19 81 LEU A C 1
ATOM 607 O O . LEU A 1 81 ? -1.900 6.449 7.958 1.00 97.19 81 LEU A O 1
ATOM 611 N N . ALA A 1 82 ? -1.429 6.008 10.096 1.00 97.69 82 ALA A N 1
ATOM 612 C CA . ALA A 1 82 ? 0.009 6.227 9.930 1.00 97.69 82 ALA A CA 1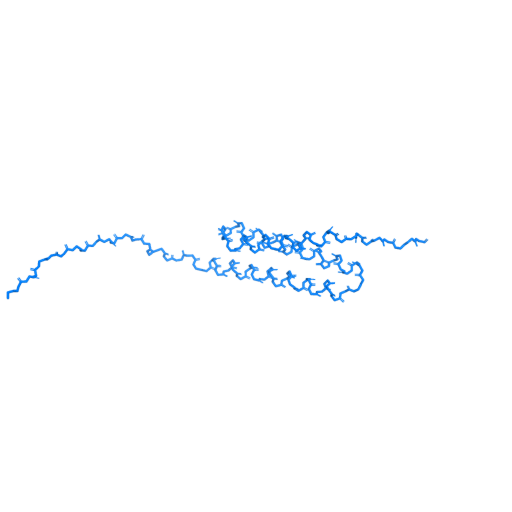
ATOM 613 C C . ALA A 1 82 ? 0.657 5.200 8.980 1.00 97.69 82 ALA A C 1
ATOM 615 O O . ALA A 1 82 ? 1.625 5.515 8.281 1.00 97.69 82 ALA A O 1
ATOM 616 N N . ARG A 1 83 ? 0.155 3.959 8.950 1.00 97.50 83 ARG A N 1
ATOM 617 C CA . ARG A 1 83 ? 0.561 2.932 7.976 1.00 97.50 83 ARG A CA 1
ATOM 618 C C . ARG A 1 83 ? 0.117 3.309 6.562 1.00 97.50 83 ARG A C 1
ATOM 620 O O . ARG A 1 83 ? 0.940 3.236 5.652 1.00 97.50 83 ARG A O 1
ATOM 627 N N . CYS A 1 84 ? -1.115 3.795 6.401 1.00 98.25 84 CYS A N 1
ATOM 628 C CA . CYS A 1 84 ? -1.625 4.349 5.143 1.00 98.25 84 CYS A CA 1
ATOM 629 C C . CYS A 1 84 ? -0.739 5.483 4.616 1.00 98.25 84 CYS A C 1
ATOM 631 O O . CYS A 1 84 ? -0.273 5.403 3.485 1.00 98.25 84 CYS A O 1
ATOM 633 N N . GLU A 1 85 ? -0.390 6.476 5.436 1.00 98.19 85 GLU A N 1
ATOM 634 C CA . GLU A 1 85 ? 0.476 7.586 5.004 1.00 98.19 85 GLU A CA 1
ATOM 635 C C . GLU A 1 85 ? 1.841 7.109 4.475 1.00 98.19 85 GLU A C 1
ATOM 637 O O . GLU A 1 85 ? 2.353 7.628 3.475 1.00 98.19 85 GLU A O 1
ATOM 642 N N . ARG A 1 86 ? 2.436 6.093 5.118 1.00 98.00 86 ARG A N 1
ATOM 643 C CA . ARG A 1 86 ? 3.692 5.478 4.656 1.00 98.00 86 ARG A CA 1
ATOM 644 C C . ARG A 1 86 ? 3.510 4.725 3.341 1.00 98.00 86 ARG A C 1
ATOM 646 O O . ARG A 1 86 ? 4.357 4.846 2.455 1.00 98.00 86 ARG A O 1
ATOM 653 N N . ALA A 1 87 ? 2.423 3.970 3.207 1.00 97.62 87 ALA A N 1
ATOM 654 C CA . ALA A 1 87 ? 2.089 3.248 1.985 1.00 97.62 87 ALA A CA 1
ATOM 655 C C . ALA A 1 87 ? 1.863 4.215 0.808 1.00 97.62 87 ALA A C 1
ATOM 657 O O . ALA A 1 87 ? 2.454 4.049 -0.259 1.00 97.62 87 ALA A O 1
ATOM 658 N N . GLU A 1 88 ? 1.135 5.312 1.028 1.00 97.94 88 GLU A N 1
ATOM 659 C CA . GLU A 1 88 ? 0.942 6.361 0.026 1.00 97.94 88 GLU A CA 1
ATOM 660 C C . GLU A 1 88 ? 2.256 7.012 -0.406 1.00 97.94 88 GLU A C 1
ATOM 662 O O . GLU A 1 88 ? 2.447 7.301 -1.588 1.00 97.94 88 GLU A O 1
ATOM 667 N N . ALA A 1 89 ? 3.184 7.249 0.526 1.00 96.75 89 ALA A N 1
ATOM 668 C CA . ALA A 1 89 ? 4.502 7.769 0.180 1.00 96.75 89 ALA A CA 1
ATOM 669 C C . ALA A 1 89 ? 5.257 6.814 -0.759 1.00 96.75 89 ALA A C 1
ATOM 671 O O . ALA A 1 89 ? 5.912 7.275 -1.696 1.00 96.75 89 ALA A O 1
ATOM 672 N N . ARG A 1 90 ? 5.113 5.498 -0.561 1.00 95.00 90 ARG A N 1
ATOM 673 C CA . ARG A 1 90 ? 5.698 4.472 -1.434 1.00 95.00 90 ARG A CA 1
ATOM 674 C C . ARG A 1 90 ? 5.038 4.455 -2.816 1.00 95.00 90 ARG A C 1
ATOM 676 O O . ARG A 1 90 ? 5.751 4.476 -3.813 1.00 95.00 90 ARG A O 1
ATOM 683 N N . CYS A 1 91 ? 3.707 4.516 -2.885 1.00 95.75 91 CYS A N 1
ATOM 684 C CA . CYS A 1 91 ? 2.977 4.635 -4.154 1.00 95.75 91 CYS A CA 1
ATOM 685 C C . CYS A 1 91 ? 3.361 5.917 -4.925 1.00 95.75 91 CYS A C 1
ATOM 687 O O . CYS A 1 91 ? 3.629 5.875 -6.125 1.00 95.75 91 CYS A O 1
ATOM 689 N N . ARG A 1 92 ? 3.507 7.064 -4.245 1.00 94.44 92 ARG A N 1
ATOM 690 C CA . ARG A 1 92 ? 3.991 8.305 -4.883 1.00 94.44 92 ARG A CA 1
ATOM 691 C C . ARG A 1 92 ? 5.419 8.179 -5.414 1.00 94.44 92 ARG A C 1
ATOM 693 O O . ARG A 1 92 ? 5.712 8.717 -6.477 1.00 94.44 92 ARG A O 1
ATOM 700 N N . ALA A 1 93 ? 6.298 7.474 -4.702 1.00 91.00 93 ALA A N 1
ATOM 701 C CA . ALA A 1 93 ? 7.665 7.229 -5.161 1.00 91.00 93 ALA A CA 1
ATOM 702 C C . ALA A 1 93 ? 7.709 6.379 -6.444 1.00 91.00 93 ALA A C 1
ATOM 704 O O . ALA A 1 93 ? 8.597 6.576 -7.268 1.00 91.00 93 ALA A O 1
ATOM 705 N N . CYS A 1 94 ? 6.729 5.494 -6.640 1.00 85.88 94 CYS A N 1
ATOM 706 C CA . CYS A 1 94 ? 6.551 4.735 -7.876 1.00 85.88 94 CYS A CA 1
ATOM 707 C C . CYS A 1 94 ? 6.242 5.632 -9.086 1.00 85.88 94 CYS A C 1
ATOM 709 O O . CYS A 1 94 ? 6.872 5.493 -10.128 1.00 85.88 94 CYS A O 1
ATOM 711 N N . GLY A 1 95 ? 5.333 6.602 -8.934 1.00 72.69 95 GLY A N 1
ATOM 712 C CA . GLY A 1 95 ? 4.965 7.537 -10.009 1.00 72.69 95 GLY A CA 1
ATOM 713 C C . GLY A 1 95 ? 5.981 8.655 -10.284 1.00 72.69 95 GLY A C 1
ATOM 714 O O . GLY A 1 95 ? 5.782 9.445 -11.203 1.00 72.69 95 GLY A O 1
ATOM 715 N N . ALA A 1 96 ? 7.043 8.758 -9.480 1.00 77.31 96 ALA A N 1
ATOM 716 C CA . ALA A 1 96 ? 8.100 9.755 -9.651 1.00 77.31 96 ALA A CA 1
ATOM 717 C C . ALA A 1 96 ? 9.239 9.279 -10.570 1.00 77.31 96 ALA A C 1
ATOM 719 O O . ALA A 1 96 ? 10.086 10.087 -10.958 1.00 77.31 96 ALA A O 1
ATOM 720 N N . GLU A 1 97 ? 9.284 7.988 -10.904 1.00 67.50 97 GLU A N 1
ATOM 721 C CA . GLU A 1 97 ? 10.232 7.466 -11.886 1.00 67.50 97 GLU A CA 1
ATOM 722 C C . GLU A 1 97 ? 9.772 7.798 -13.314 1.00 67.50 97 GLU A C 1
ATOM 724 O O . GLU A 1 97 ? 8.566 7.888 -13.563 1.00 67.50 97 GLU A O 1
ATOM 729 N N . PRO A 1 98 ? 10.706 8.033 -14.257 1.00 62.91 98 PRO A N 1
ATOM 730 C CA .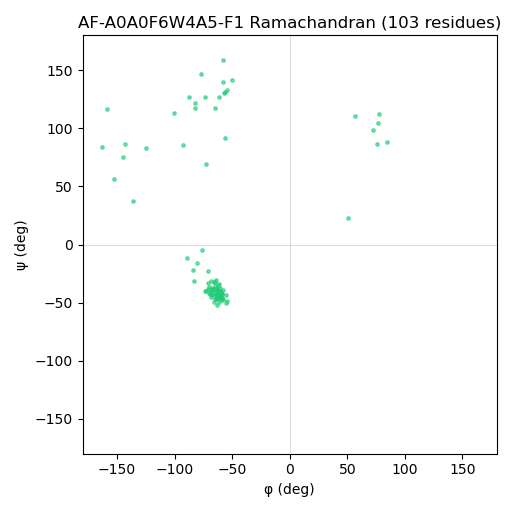 PRO A 1 98 ? 10.341 8.337 -15.633 1.00 62.91 98 PRO A CA 1
ATOM 731 C C . PRO A 1 98 ? 9.459 7.217 -16.187 1.00 62.91 98 PRO A C 1
ATOM 733 O O . PRO A 1 98 ? 9.783 6.036 -16.041 1.00 62.91 98 PRO A O 1
ATOM 736 N N . ALA A 1 99 ? 8.339 7.608 -16.806 1.00 64.38 99 ALA A N 1
ATOM 737 C CA . ALA A 1 99 ? 7.478 6.680 -17.523 1.00 64.38 99 ALA A CA 1
ATOM 738 C C . ALA A 1 99 ? 8.338 5.855 -18.482 1.00 64.38 99 ALA A C 1
ATOM 740 O O . ALA A 1 99 ? 9.280 6.390 -19.067 1.00 64.38 99 ALA A O 1
ATOM 741 N N . CYS A 1 100 ? 8.024 4.567 -18.616 1.00 66.75 100 CYS A N 1
ATOM 742 C CA . CYS A 1 100 ? 8.673 3.687 -19.575 1.00 66.75 100 CYS A CA 1
ATOM 743 C C . CYS A 1 100 ? 8.530 4.292 -20.976 1.00 66.75 100 CYS A C 1
ATOM 745 O O . CYS A 1 100 ? 7.512 4.090 -21.631 1.00 66.75 100 CYS A O 1
ATOM 747 N N . GLU A 1 101 ? 9.504 5.089 -21.412 1.00 61.84 101 GLU A N 1
ATOM 748 C CA . GLU A 1 101 ? 9.536 5.588 -22.776 1.00 61.84 101 GLU A CA 1
ATOM 749 C C . GLU A 1 101 ? 9.720 4.367 -23.672 1.00 61.84 101 GLU A C 1
ATOM 751 O O . GLU A 1 101 ? 10.699 3.624 -23.551 1.00 61.84 101 GLU A O 1
ATOM 756 N N . GLU A 1 102 ? 8.729 4.119 -24.531 1.00 55.81 102 GLU A N 1
ATOM 757 C CA . GLU A 1 102 ? 8.864 3.129 -25.589 1.00 55.81 102 GLU A CA 1
ATOM 758 C C . GLU A 1 102 ? 10.123 3.475 -26.400 1.00 55.81 102 GLU A C 1
ATOM 760 O O . GLU A 1 102 ? 10.331 4.647 -26.740 1.00 55.81 102 GLU A O 1
ATOM 765 N N . PRO A 1 103 ? 10.996 2.497 -26.701 1.00 55.69 103 PRO A N 1
ATOM 766 C CA . PRO A 1 103 ? 12.148 2.767 -27.544 1.00 55.69 103 PRO A CA 1
ATOM 767 C C . PRO A 1 103 ? 11.658 3.314 -28.895 1.00 55.69 103 PRO A C 1
ATOM 769 O O . PRO A 1 103 ? 10.649 2.826 -29.415 1.00 55.69 103 PRO A O 1
ATOM 772 N N . PRO A 1 104 ? 12.338 4.321 -29.476 1.00 55.28 104 PRO A N 1
ATOM 773 C CA . PRO A 1 104 ? 11.953 4.842 -30.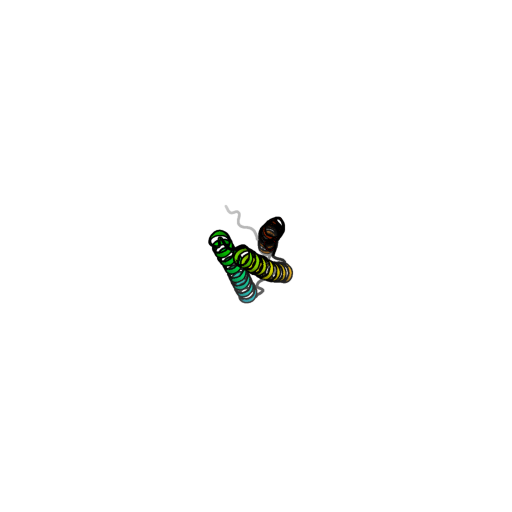780 1.00 55.28 104 PRO A CA 1
ATOM 774 C C . PRO A 1 104 ? 11.957 3.703 -31.806 1.00 55.28 104 PRO A C 1
ATOM 776 O O . PRO A 1 104 ? 12.906 2.918 -31.862 1.00 55.28 104 PRO A O 1
ATOM 779 N N . SER A 1 105 ? 10.855 3.612 -32.555 1.00 58.34 105 SER A N 1
ATOM 780 C CA . SER A 1 105 ? 10.571 2.581 -33.562 1.00 58.34 105 SER A CA 1
ATOM 781 C C . SER A 1 105 ? 11.573 2.547 -34.712 1.00 58.34 105 SER A C 1
ATOM 783 O O . SER A 1 105 ? 12.069 3.630 -35.101 1.00 58.34 105 SER A O 1
#

pLDDT: mean 81.15, std 19.61, range [38.0, 98.38]

Foldseek 3Di:
DDDDDDDDDDPDDDDPPPDDPPVVVVLVVLLVVLVVQLVVLVVQLVVDPDQVSVLVSLVSLVVSLVSLCVSCVVVVDPVSNVVSVVSVVSSVVSVVDDRPDDPDD

Sequence (105 aa):
MDSRVLTLCFVVLCACGGAPHRDLDDTFARIQVEEARIEHAATARDAHEECVMRAGACDEICDATSALCELARESEDRDALARCERAEARCRACGAEPACEEPPS